Protein AF-A0A7C3PR87-F1 (afdb_monomer_lite)

Secondary structure (DSSP, 8-state):
-HHHHHHHHHHHHHHHHHHHHIIIIIHHHHHHHHHHHHHHS---HHHHHHHHHHHHHHHHHHHHHHHHHHHHHHHHHHHHHHH--HHHHHHHHHHHHHHHHHHHHHSTT--

Sequence (111 aa):
MKALSVTGLVLGTLLLLLSLYLQFSVVPSVEYMEAMYIEGGDMGAMGGDLWMAAHEGMMNMAYTCLIGGGLALILSIIPFIKTKNKLALAGVLFSLVALVIGLMHGTHMFS

Foldseek 3Di:
DVVLLVVLLVLLVVLLVLLCCLVPPLVVVLVVLVCCVVVVVPCPPVSVVVSVVSLVVSLVSLQCLQVSLVVSLVSLVVCCVVPVDVSSVNSNVSSVSSNVSSCCRNDPPPD

pLDDT: mean 88.87, std 11.61, range [50.78, 98.0]

Structure (mmCIF, N/CA/C/O backbone):
data_AF-A0A7C3PR87-F1
#
_entry.id   AF-A0A7C3PR87-F1
#
loop_
_atom_site.group_PDB
_atom_site.id
_atom_site.type_symbol
_atom_site.label_atom_id
_atom_site.label_alt_id
_atom_site.label_comp_id
_atom_site.label_asym_id
_atom_site.label_entity_id
_atom_site.label_seq_id
_atom_site.pdbx_PDB_ins_code
_atom_site.Cartn_x
_atom_site.Cartn_y
_atom_site.Cartn_z
_atom_site.occupancy
_atom_site.B_iso_or_equiv
_atom_site.auth_seq_id
_atom_site.auth_comp_id
_atom_site.auth_asym_id
_atom_site.auth_atom_id
_atom_site.pdbx_PDB_model_num
ATOM 1 N N . MET A 1 1 ? -18.315 1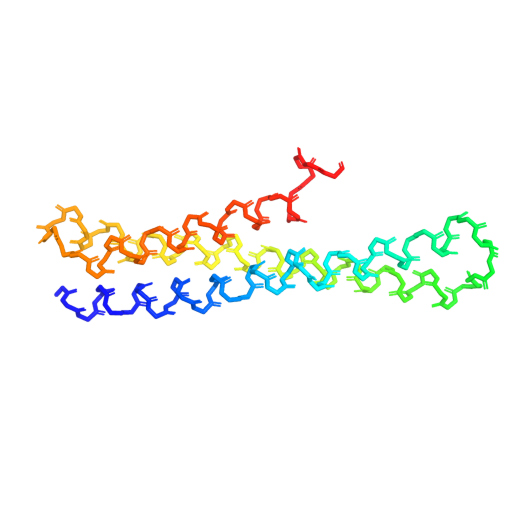.049 16.548 1.00 69.94 1 MET A N 1
ATOM 2 C CA . MET A 1 1 ? -16.897 0.624 16.407 1.00 69.94 1 MET A CA 1
ATOM 3 C C . MET A 1 1 ? -16.713 -0.559 15.459 1.00 69.94 1 MET A C 1
ATOM 5 O O . MET A 1 1 ? -15.734 -0.557 14.732 1.00 69.94 1 MET A O 1
ATOM 9 N N . LYS A 1 2 ? -17.635 -1.539 15.420 1.00 83.00 2 LYS A N 1
ATOM 10 C CA . LYS A 1 2 ? -17.539 -2.693 14.504 1.00 83.00 2 LYS A CA 1
ATOM 11 C C . LYS A 1 2 ? -17.366 -2.294 13.032 1.00 83.00 2 LYS A C 1
ATOM 13 O O . LYS A 1 2 ? -16.471 -2.822 12.392 1.00 83.00 2 LYS A O 1
ATOM 18 N N . ALA A 1 3 ? -18.147 -1.324 12.544 1.00 89.56 3 ALA A N 1
ATOM 19 C CA . ALA A 1 3 ? -18.018 -0.812 11.177 1.00 89.56 3 ALA A CA 1
ATOM 20 C C . ALA A 1 3 ? -16.588 -0.333 10.874 1.00 89.56 3 ALA A C 1
ATOM 22 O O . ALA A 1 3 ? -15.989 -0.793 9.918 1.00 89.56 3 ALA A O 1
ATOM 23 N N . LEU A 1 4 ? -15.996 0.478 11.761 1.00 88.31 4 LEU A N 1
ATOM 24 C CA . LEU A 1 4 ? -14.630 0.984 11.605 1.00 88.31 4 LEU A CA 1
ATOM 25 C C . LEU A 1 4 ? -13.580 -0.142 11.584 1.00 88.31 4 LEU A C 1
ATOM 27 O O . LEU A 1 4 ? -12.670 -0.113 10.764 1.00 88.31 4 LEU A O 1
ATOM 31 N N . SER A 1 5 ? -13.732 -1.166 12.438 1.00 89.19 5 SER A N 1
ATOM 32 C CA . SER A 1 5 ? -12.859 -2.351 12.415 1.00 89.19 5 SER A CA 1
ATOM 33 C C . SER A 1 5 ? -12.968 -3.138 11.109 1.00 89.19 5 SER A C 1
ATOM 35 O O . SER A 1 5 ? -11.958 -3.623 10.614 1.00 89.19 5 SER A O 1
ATOM 37 N N . VAL A 1 6 ? -14.179 -3.280 10.565 1.00 93.44 6 VAL A N 1
ATOM 38 C CA . VAL A 1 6 ? -14.413 -3.992 9.301 1.00 93.44 6 VAL A CA 1
ATOM 39 C C . VAL A 1 6 ? -13.850 -3.191 8.132 1.00 93.44 6 VAL A C 1
ATOM 41 O O . VAL A 1 6 ? -13.126 -3.751 7.320 1.00 93.44 6 VAL A O 1
ATOM 44 N N . THR A 1 7 ? -14.104 -1.883 8.073 1.00 93.12 7 THR A N 1
ATOM 45 C CA . THR A 1 7 ? -13.556 -1.011 7.025 1.00 93.12 7 THR A CA 1
ATOM 46 C C . THR A 1 7 ? -12.029 -1.001 7.050 1.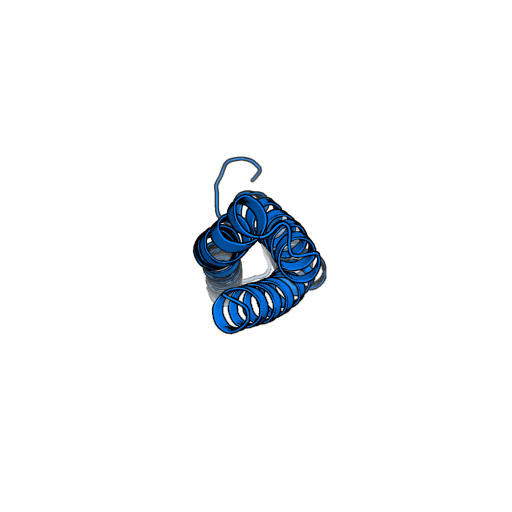00 93.12 7 THR A C 1
ATOM 48 O O . THR A 1 7 ? -11.411 -1.164 6.003 1.00 93.12 7 THR A O 1
ATOM 51 N N . GLY A 1 8 ? -11.417 -0.881 8.234 1.00 92.06 8 GLY A N 1
ATOM 52 C CA . GLY A 1 8 ? -9.962 -0.947 8.388 1.00 92.06 8 GLY A CA 1
ATOM 53 C C . GLY A 1 8 ? -9.379 -2.289 7.940 1.00 92.06 8 GLY A C 1
ATOM 54 O O . GLY A 1 8 ? -8.385 -2.315 7.221 1.00 92.06 8 GLY A O 1
ATOM 55 N N . LEU A 1 9 ? -10.038 -3.403 8.278 1.00 94.50 9 LEU A N 1
ATOM 56 C CA . LEU A 1 9 ? -9.629 -4.735 7.831 1.00 94.50 9 LEU A CA 1
ATOM 57 C C . LEU A 1 9 ? -9.738 -4.899 6.309 1.00 94.50 9 LEU A C 1
ATOM 59 O O . LEU A 1 9 ? -8.809 -5.411 5.689 1.00 94.50 9 LEU A O 1
ATOM 63 N N . VAL A 1 10 ? -10.851 -4.475 5.705 1.00 96.88 10 VAL A N 1
ATOM 64 C CA . VAL A 1 10 ? -11.070 -4.582 4.253 1.00 96.88 10 VAL A CA 1
ATOM 65 C C . VAL A 1 10 ? -10.037 -3.749 3.499 1.00 96.88 10 VAL A C 1
ATOM 67 O O . VAL A 1 10 ? -9.380 -4.272 2.603 1.00 96.88 10 VAL A O 1
ATOM 70 N N . LEU A 1 11 ? -9.832 -2.490 3.899 1.00 96.38 11 LEU A N 1
ATOM 71 C CA . LEU A 1 11 ? -8.816 -1.630 3.289 1.00 96.38 11 LEU A CA 1
ATOM 72 C C . LEU A 1 11 ? -7.410 -2.199 3.477 1.00 96.38 11 LEU A C 1
ATOM 74 O O . LEU A 1 11 ? -6.674 -2.316 2.502 1.00 96.38 11 LEU A O 1
ATOM 78 N N . GLY A 1 12 ? -7.059 -2.618 4.696 1.00 96.19 12 GLY A N 1
ATOM 79 C CA . GLY A 1 12 ? -5.764 -3.234 4.979 1.00 96.19 12 GLY A CA 1
ATOM 80 C C . GLY A 1 12 ? -5.520 -4.489 4.139 1.00 96.19 12 GLY A C 1
ATOM 81 O O . GLY A 1 12 ? -4.419 -4.679 3.639 1.00 96.19 12 GLY A O 1
ATOM 82 N N . THR A 1 13 ? -6.549 -5.311 3.915 1.00 97.81 13 THR A N 1
ATOM 83 C CA . THR A 1 13 ? -6.450 -6.510 3.064 1.00 97.81 13 THR A CA 1
ATOM 84 C C . THR A 1 13 ? -6.218 -6.145 1.599 1.00 97.81 13 THR A C 1
ATOM 86 O O . THR A 1 13 ? -5.337 -6.716 0.965 1.00 97.81 13 THR A O 1
ATOM 89 N N . LEU A 1 14 ? -6.966 -5.180 1.055 1.00 97.75 14 LEU A N 1
ATOM 90 C CA . LEU A 1 14 ? -6.780 -4.728 -0.329 1.00 97.75 14 LEU A CA 1
ATOM 91 C C . LEU A 1 14 ? -5.381 -4.146 -0.550 1.00 97.75 14 LEU A C 1
ATOM 93 O O . LEU A 1 14 ? -4.734 -4.453 -1.547 1.00 97.75 14 LEU A O 1
ATOM 97 N N . LEU A 1 15 ? -4.900 -3.348 0.400 1.00 97.81 15 LEU A N 1
ATOM 98 C CA . LEU A 1 15 ? -3.576 -2.735 0.338 1.00 97.81 15 LEU A CA 1
ATOM 99 C C . LEU A 1 15 ? -2.454 -3.749 0.520 1.00 97.81 15 LEU A C 1
ATOM 101 O O . LEU A 1 15 ? -1.427 -3.615 -0.132 1.00 97.81 15 LEU A O 1
ATOM 105 N N . LEU A 1 16 ? -2.657 -4.776 1.347 1.00 97.81 16 LEU A N 1
ATOM 106 C CA . LEU A 1 16 ? -1.738 -5.905 1.436 1.00 97.81 16 L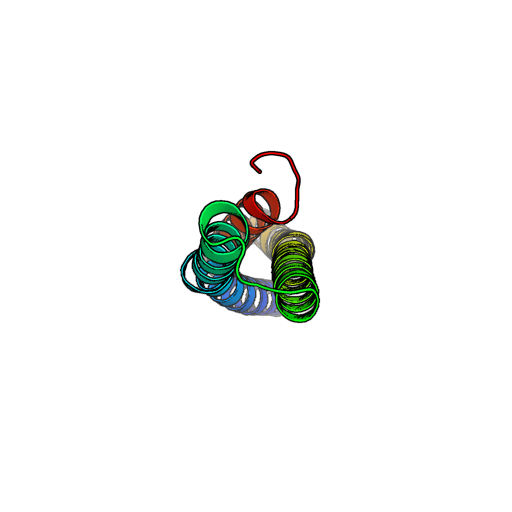EU A CA 1
ATOM 107 C C . LEU A 1 16 ? -1.641 -6.637 0.094 1.00 97.81 16 LEU A C 1
ATOM 109 O O . LEU A 1 16 ? -0.548 -6.935 -0.364 1.00 97.81 16 LEU A O 1
ATOM 113 N N . LEU A 1 17 ? -2.768 -6.927 -0.559 1.00 98.00 17 LEU A N 1
ATOM 114 C CA . LEU A 1 17 ? -2.741 -7.587 -1.868 1.00 98.00 17 LEU A CA 1
ATOM 115 C C . LEU A 1 17 ? -2.040 -6.719 -2.919 1.00 98.00 17 LEU A C 1
ATOM 117 O O . LEU A 1 17 ? -1.220 -7.228 -3.682 1.00 98.00 17 LEU A O 1
ATOM 121 N N . LEU A 1 18 ? -2.313 -5.412 -2.920 1.00 97.25 18 LEU A N 1
ATOM 122 C CA . LEU A 1 18 ? -1.650 -4.460 -3.808 1.00 97.25 18 LEU A CA 1
ATOM 123 C C . LEU A 1 18 ? -0.141 -4.375 -3.536 1.00 97.25 18 LEU A C 1
ATOM 125 O O . LEU A 1 18 ? 0.645 -4.360 -4.479 1.00 97.25 18 LEU A O 1
ATOM 129 N N . SER A 1 19 ? 0.277 -4.364 -2.270 1.00 96.88 19 SER A N 1
ATOM 130 C CA . SER A 1 19 ? 1.693 -4.289 -1.907 1.00 96.88 19 SER A CA 1
ATOM 131 C C . SER A 1 19 ? 2.440 -5.587 -2.211 1.00 96.88 19 SER A C 1
ATOM 133 O O . SER A 1 19 ? 3.584 -5.547 -2.656 1.00 96.88 19 SER A O 1
ATOM 135 N N . LEU A 1 20 ? 1.801 -6.747 -2.055 1.00 97.38 20 LEU A N 1
ATOM 136 C CA . LEU A 1 20 ? 2.376 -8.021 -2.492 1.00 97.38 20 LEU A CA 1
ATOM 137 C C . LEU A 1 20 ? 2.527 -8.057 -4.019 1.00 97.38 20 LEU A C 1
ATOM 139 O O . LEU A 1 20 ? 3.565 -8.486 -4.516 1.00 97.38 20 LEU A O 1
ATOM 143 N N . TYR A 1 21 ? 1.540 -7.555 -4.766 1.00 97.75 21 TYR A N 1
ATOM 144 C CA . TYR A 1 21 ? 1.644 -7.424 -6.221 1.00 97.75 21 TYR A CA 1
ATOM 145 C C . TYR A 1 21 ? 2.770 -6.464 -6.641 1.00 97.75 21 TYR A C 1
ATOM 147 O O . TYR A 1 21 ? 3.540 -6.773 -7.552 1.00 97.75 21 TYR A O 1
ATOM 155 N N . LEU A 1 22 ? 2.929 -5.339 -5.934 1.00 96.00 22 LEU A N 1
ATOM 156 C CA . LEU A 1 22 ? 4.062 -4.429 -6.115 1.00 96.00 22 LEU A CA 1
ATOM 157 C C . LEU A 1 22 ? 5.395 -5.167 -5.942 1.00 96.00 22 LEU A C 1
ATOM 159 O O . LEU A 1 22 ? 6.210 -5.171 -6.859 1.00 96.00 22 LEU A O 1
ATOM 163 N N . GLN A 1 23 ? 5.581 -5.825 -4.796 1.00 96.12 23 GLN A N 1
ATOM 164 C CA . GLN A 1 23 ? 6.839 -6.462 -4.408 1.00 96.12 23 GLN A CA 1
ATOM 165 C C . GLN A 1 23 ? 7.227 -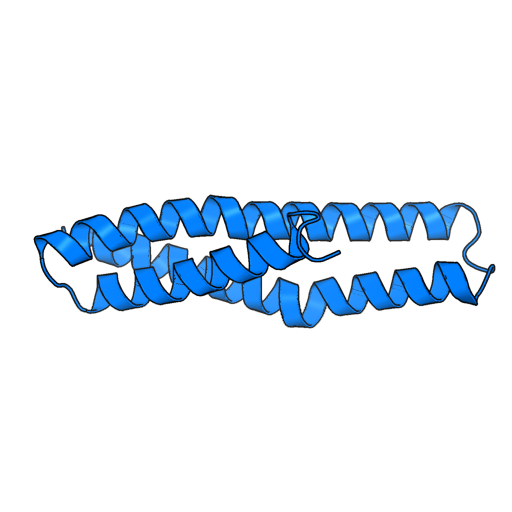7.640 -5.309 1.00 96.12 23 GLN A C 1
ATOM 167 O O . GLN A 1 23 ? 8.409 -7.837 -5.577 1.00 96.12 23 GLN A O 1
ATOM 172 N N . PHE A 1 24 ? 6.258 -8.457 -5.724 1.00 96.50 24 PHE A N 1
ATOM 173 C CA . PHE A 1 24 ? 6.536 -9.730 -6.397 1.00 96.50 24 PHE A CA 1
ATOM 174 C C . PHE A 1 24 ? 6.310 -9.712 -7.905 1.00 96.50 24 PHE A C 1
ATOM 176 O O . PHE A 1 24 ? 6.693 -10.666 -8.578 1.00 96.50 24 PHE A O 1
ATOM 183 N N . SER A 1 25 ? 5.670 -8.680 -8.453 1.00 96.25 25 SER A N 1
ATOM 184 C CA . SER A 1 25 ? 5.386 -8.612 -9.889 1.00 96.25 25 SER A CA 1
ATOM 185 C C . SER A 1 25 ? 5.896 -7.323 -10.509 1.00 96.25 25 SER A C 1
ATOM 187 O O . SER A 1 25 ? 6.678 -7.381 -11.453 1.00 96.25 25 SER A O 1
ATOM 189 N N . VAL A 1 26 ? 5.504 -6.168 -9.970 1.00 95.12 26 VAL A N 1
ATOM 190 C CA . VAL A 1 26 ? 5.834 -4.888 -10.611 1.00 95.12 26 VAL A CA 1
ATOM 191 C C . VAL A 1 26 ? 7.307 -4.530 -10.440 1.00 95.12 26 VAL A C 1
ATOM 193 O O . VAL A 1 26 ? 7.966 -4.275 -11.442 1.00 95.12 26 VAL A O 1
ATOM 196 N N . VAL A 1 27 ? 7.847 -4.586 -9.221 1.00 94.38 27 VAL A N 1
ATOM 197 C CA . VAL A 1 27 ? 9.258 -4.244 -8.963 1.00 94.38 27 VAL A CA 1
ATOM 198 C C . VAL A 1 27 ? 10.217 -5.108 -9.798 1.00 94.38 27 VAL A C 1
ATOM 200 O O . VAL A 1 27 ? 10.969 -4.529 -10.581 1.00 94.38 27 VAL A O 1
ATOM 203 N N . PRO A 1 28 ? 10.131 -6.458 -9.788 1.00 94.56 28 PRO A N 1
ATOM 204 C CA . PRO A 1 28 ? 11.011 -7.283 -10.621 1.00 94.56 28 PRO A CA 1
ATOM 205 C C . PRO A 1 28 ? 10.877 -7.001 -12.124 1.00 94.56 28 PRO A C 1
ATOM 207 O O . PRO A 1 28 ? 11.850 -7.106 -12.866 1.00 94.56 28 PRO A O 1
ATOM 210 N N . SER A 1 29 ? 9.674 -6.647 -12.598 1.00 91.56 29 SER A N 1
ATOM 211 C CA . SER A 1 29 ? 9.468 -6.321 -14.014 1.00 91.56 29 SER A CA 1
ATOM 212 C C . SER A 1 29 ? 10.139 -5.008 -14.422 1.00 91.56 29 SER A C 1
ATOM 214 O O . SER A 1 29 ? 10.699 -4.930 -15.514 1.00 91.56 29 SER A O 1
ATOM 216 N N . VAL A 1 30 ? 10.136 -4.003 -13.541 1.00 91.69 30 VAL A N 1
ATOM 217 C CA . VAL A 1 30 ? 10.807 -2.718 -13.781 1.00 91.69 30 VAL A CA 1
ATOM 218 C C . VAL A 1 30 ? 12.323 -2.884 -13.717 1.00 91.69 30 VAL A C 1
ATOM 220 O O . VAL A 1 30 ? 13.008 -2.398 -14.612 1.00 91.69 30 VAL A O 1
ATOM 223 N N . GLU A 1 31 ? 12.838 -3.634 -12.739 1.00 90.38 31 GLU A N 1
ATOM 224 C CA . GLU A 1 31 ? 14.270 -3.963 -12.634 1.00 90.38 31 GLU A CA 1
ATOM 225 C C . GLU A 1 31 ? 14.773 -4.722 -13.875 1.00 90.38 31 GLU A C 1
ATOM 227 O O . GLU A 1 31 ? 15.858 -4.454 -14.388 1.00 90.38 31 GLU A O 1
ATOM 232 N N . TYR A 1 32 ? 13.965 -5.636 -14.421 1.00 89.12 32 TYR A N 1
ATOM 233 C CA . TYR A 1 32 ? 14.296 -6.330 -15.666 1.00 89.12 32 TYR A CA 1
ATOM 234 C C . TYR A 1 32 ? 14.373 -5.380 -16.871 1.00 89.12 32 TYR A C 1
ATOM 236 O O . TYR A 1 32 ? 15.295 -5.482 -17.682 1.00 89.12 32 TYR A O 1
ATOM 244 N N . MET A 1 33 ? 13.433 -4.436 -16.987 1.00 87.44 33 MET A N 1
ATOM 245 C CA . MET A 1 33 ? 13.469 -3.414 -18.039 1.00 87.44 33 MET A CA 1
ATOM 246 C C . MET A 1 33 ? 14.676 -2.482 -17.887 1.00 87.44 33 MET A C 1
ATOM 248 O O . MET A 1 33 ? 15.282 -2.103 -18.889 1.00 87.44 33 MET A O 1
ATOM 252 N N . GLU A 1 34 ? 15.044 -2.144 -16.651 1.00 86.19 34 GLU A N 1
ATOM 253 C CA . GLU A 1 34 ? 16.235 -1.352 -16.345 1.00 86.19 34 GLU A CA 1
ATOM 254 C C . GLU A 1 34 ? 17.513 -2.074 -16.780 1.00 86.19 34 GLU A C 1
ATOM 256 O O . GLU A 1 34 ? 18.339 -1.496 -17.485 1.00 86.19 34 GLU A O 1
ATOM 261 N N . ALA A 1 35 ? 17.645 -3.360 -16.446 1.00 85.44 35 ALA A N 1
ATOM 262 C CA . ALA A 1 35 ? 18.790 -4.169 -16.855 1.00 85.44 35 ALA A CA 1
ATOM 263 C C . ALA A 1 35 ? 18.917 -4.247 -18.387 1.00 85.44 35 ALA A C 1
ATOM 265 O O . ALA A 1 35 ? 20.006 -4.070 -18.929 1.00 85.44 35 ALA A O 1
ATOM 266 N N . MET A 1 36 ? 17.801 -4.422 -19.106 1.00 82.12 36 MET A N 1
ATOM 267 C CA . MET A 1 36 ? 17.790 -4.396 -20.575 1.00 82.12 36 MET A CA 1
ATOM 268 C C . MET A 1 36 ? 18.229 -3.050 -21.156 1.00 82.12 36 MET A C 1
ATOM 270 O O . MET A 1 36 ? 18.908 -3.015 -22.184 1.00 82.12 36 MET A O 1
ATOM 274 N N . TYR A 1 37 ? 17.838 -1.949 -20.516 1.00 76.62 37 TYR A N 1
ATOM 275 C CA . TYR A 1 37 ? 18.223 -0.605 -20.929 1.00 76.62 37 TYR A CA 1
ATOM 276 C C . TYR A 1 37 ? 19.721 -0.345 -20.697 1.00 76.62 37 TYR A C 1
ATOM 278 O O . TYR A 1 37 ? 20.407 0.123 -21.608 1.00 76.62 37 TYR A O 1
ATOM 286 N N . ILE A 1 38 ? 20.240 -0.690 -19.514 1.00 75.44 38 ILE A N 1
ATOM 287 C CA . ILE A 1 38 ? 21.628 -0.417 -19.107 1.00 75.44 38 ILE A CA 1
ATOM 288 C C . ILE A 1 38 ? 22.628 -1.355 -19.799 1.00 75.44 38 ILE A C 1
ATOM 290 O O . ILE A 1 38 ? 23.659 -0.891 -20.284 1.00 75.44 38 ILE A O 1
ATOM 294 N N . GLU A 1 39 ? 22.352 -2.661 -19.851 1.00 68.62 39 GLU A N 1
ATOM 295 C CA . GLU A 1 39 ? 23.297 -3.653 -20.388 1.00 68.62 39 GLU A CA 1
ATOM 296 C C . GLU A 1 39 ? 23.181 -3.829 -21.906 1.00 68.62 39 GLU A C 1
ATOM 298 O O . GLU A 1 39 ? 24.164 -4.163 -22.568 1.00 68.62 39 GLU A O 1
ATOM 303 N N . GLY A 1 40 ? 21.991 -3.610 -22.472 1.00 61.66 40 GLY A N 1
ATOM 304 C CA . GLY A 1 40 ? 21.724 -3.882 -23.882 1.00 61.66 40 GLY A CA 1
ATOM 305 C C . GLY A 1 40 ? 22.121 -2.755 -24.831 1.00 61.66 40 GLY A C 1
ATOM 306 O O . GLY A 1 40 ? 22.423 -3.030 -25.987 1.00 61.66 40 GLY A O 1
ATOM 307 N N . GLY A 1 41 ? 22.078 -1.488 -24.397 1.00 57.78 41 GLY A N 1
ATOM 308 C CA . GLY A 1 41 ? 22.259 -0.321 -25.280 1.00 57.78 41 GLY A CA 1
ATOM 309 C C . GLY A 1 41 ? 21.262 -0.229 -26.456 1.00 57.78 41 GLY A C 1
ATOM 310 O O . GLY A 1 41 ? 21.381 0.670 -27.284 1.00 57.78 41 GLY A O 1
ATOM 311 N N . ASP A 1 42 ? 20.295 -1.151 -26.533 1.00 53.19 42 ASP A N 1
ATOM 312 C CA . ASP A 1 42 ? 19.483 -1.459 -27.724 1.00 53.19 42 ASP A CA 1
ATOM 313 C C . ASP A 1 42 ? 18.008 -1.046 -27.566 1.00 53.19 42 ASP A C 1
ATOM 315 O O . ASP A 1 42 ? 17.192 -1.100 -28.485 1.00 53.19 42 ASP A O 1
ATOM 319 N N . MET A 1 43 ? 17.651 -0.550 -26.384 1.00 55.56 43 MET A N 1
ATOM 320 C CA . MET A 1 43 ? 16.421 0.197 -26.177 1.00 55.56 43 MET A CA 1
ATOM 321 C C . MET A 1 43 ? 16.667 1.608 -26.727 1.00 55.56 43 MET A C 1
ATOM 323 O O . MET A 1 43 ? 17.089 2.496 -25.991 1.00 55.56 43 MET A O 1
ATOM 327 N N . GLY A 1 44 ? 16.453 1.827 -28.031 1.00 62.84 44 GLY A N 1
ATOM 328 C CA . GLY A 1 44 ? 16.443 3.179 -28.620 1.00 62.84 44 GLY A CA 1
ATOM 329 C C . GLY A 1 44 ? 15.501 4.135 -27.859 1.00 62.84 44 GLY A C 1
ATOM 330 O O . GLY A 1 44 ? 14.839 3.720 -26.918 1.00 62.84 44 GLY A O 1
ATOM 331 N N . ALA A 1 45 ? 15.370 5.407 -28.261 1.00 64.12 45 ALA A N 1
ATOM 332 C CA . ALA A 1 45 ? 14.610 6.429 -27.502 1.00 64.12 45 ALA A CA 1
ATOM 333 C C . ALA A 1 45 ? 13.244 5.957 -26.932 1.00 64.12 45 ALA A C 1
ATOM 335 O O . ALA A 1 45 ? 12.906 6.261 -25.794 1.00 64.12 45 ALA A O 1
ATOM 336 N N . MET A 1 46 ? 12.517 5.118 -27.679 1.00 67.94 46 MET A N 1
ATOM 337 C CA . MET A 1 46 ? 11.244 4.515 -27.265 1.00 67.94 46 MET A CA 1
ATOM 338 C C . MET A 1 46 ? 11.342 3.560 -26.056 1.00 67.94 46 MET A C 1
ATOM 340 O O . MET A 1 46 ? 10.401 3.461 -25.275 1.00 67.94 46 MET A O 1
ATOM 344 N N . GLY A 1 47 ? 12.451 2.841 -25.890 1.00 78.12 47 GLY A N 1
ATOM 345 C CA . GLY A 1 47 ? 12.667 1.928 -24.768 1.00 78.12 47 GLY A CA 1
ATOM 346 C C . GLY A 1 47 ? 13.013 2.645 -23.459 1.00 78.12 47 GLY A C 1
ATOM 347 O O . GLY A 1 47 ? 12.558 2.220 -22.398 1.00 78.12 47 GLY A O 1
ATOM 348 N N . GLY A 1 48 ? 13.721 3.778 -23.539 1.00 80.50 48 GLY A N 1
ATOM 349 C CA . GLY A 1 48 ? 13.937 4.667 -22.392 1.00 80.50 48 GLY A CA 1
ATOM 350 C C . GLY A 1 48 ? 12.627 5.270 -21.873 1.00 80.50 48 GLY A C 1
ATOM 351 O O . GLY A 1 48 ? 12.357 5.210 -20.674 1.00 80.50 48 GLY A O 1
ATOM 352 N N . ASP A 1 49 ? 11.770 5.753 -22.780 1.00 85.69 49 ASP A N 1
ATOM 353 C CA . ASP A 1 49 ? 10.446 6.288 -22.430 1.00 85.69 49 ASP A CA 1
ATOM 354 C C . ASP A 1 49 ? 9.545 5.220 -21.780 1.00 85.69 49 ASP A C 1
ATOM 356 O O . ASP A 1 49 ? 8.842 5.495 -20.805 1.00 85.69 49 ASP A O 1
ATOM 360 N N . LEU A 1 50 ? 9.582 3.981 -22.287 1.00 87.00 50 LEU A N 1
ATOM 361 C CA . LEU A 1 50 ? 8.828 2.856 -21.724 1.00 87.00 50 LEU A CA 1
ATOM 362 C C . LEU A 1 50 ? 9.312 2.470 -20.322 1.00 87.00 50 LEU A C 1
ATOM 364 O O . LEU A 1 50 ? 8.483 2.226 -19.444 1.00 87.00 50 LEU A O 1
ATOM 368 N N . TRP A 1 51 ? 10.629 2.421 -20.101 1.00 88.06 51 TRP A N 1
ATOM 369 C CA . TRP A 1 51 ? 11.188 2.169 -18.772 1.00 88.06 51 TRP A CA 1
ATOM 370 C C . TRP A 1 51 ? 10.806 3.280 -17.793 1.00 88.06 51 TRP A C 1
ATOM 372 O O . TRP A 1 51 ? 10.307 2.976 -16.711 1.00 88.06 51 TRP A O 1
ATOM 382 N N . MET A 1 52 ? 10.949 4.550 -18.185 1.00 89.12 52 MET A N 1
ATOM 383 C CA . MET A 1 52 ? 10.547 5.681 -17.344 1.00 89.12 52 MET A CA 1
ATOM 384 C C . MET A 1 52 ? 9.069 5.601 -16.957 1.00 89.12 52 MET A C 1
ATOM 386 O O . MET A 1 52 ? 8.736 5.726 -15.781 1.00 89.12 52 MET A O 1
ATOM 390 N N . ALA A 1 53 ? 8.182 5.333 -17.920 1.00 91.50 53 ALA A N 1
ATOM 391 C CA . ALA A 1 53 ? 6.754 5.193 -17.649 1.00 91.50 53 ALA A CA 1
ATOM 392 C C . ALA A 1 53 ? 6.455 4.024 -16.691 1.00 91.50 53 ALA A C 1
ATOM 394 O O . ALA A 1 53 ? 5.617 4.149 -15.794 1.00 91.50 53 ALA A O 1
ATOM 395 N N . ALA A 1 54 ? 7.148 2.892 -16.849 1.00 91.81 54 ALA A N 1
ATOM 396 C CA . ALA A 1 54 ? 7.013 1.747 -15.953 1.00 91.81 54 ALA A CA 1
ATOM 397 C C . ALA A 1 54 ? 7.528 2.065 -14.537 1.00 91.81 54 ALA A C 1
ATOM 399 O O . ALA A 1 54 ? 6.866 1.732 -13.550 1.00 91.81 54 ALA A O 1
ATOM 400 N N . HIS A 1 55 ? 8.660 2.763 -14.435 1.00 91.88 55 HIS A N 1
ATOM 401 C CA . HIS A 1 55 ? 9.260 3.193 -13.175 1.00 91.88 55 HIS A CA 1
ATOM 402 C C . HIS A 1 55 ? 8.364 4.192 -12.426 1.00 91.88 55 HIS A C 1
ATOM 404 O O . HIS A 1 55 ? 8.072 4.003 -11.244 1.00 91.88 55 HIS A O 1
ATOM 410 N N . GLU A 1 56 ? 7.828 5.205 -13.111 1.00 92.69 56 GLU A N 1
ATOM 411 C CA . GLU A 1 56 ? 6.847 6.132 -12.532 1.00 92.69 56 GLU A CA 1
ATOM 412 C C . GLU A 1 56 ? 5.575 5.404 -12.072 1.00 92.69 56 GLU A C 1
ATOM 414 O O . GLU A 1 56 ? 5.052 5.670 -10.986 1.00 92.69 56 GLU A O 1
ATOM 419 N N . GLY A 1 57 ? 5.083 4.447 -12.867 1.00 93.56 57 GLY A N 1
ATOM 420 C CA . GLY A 1 57 ? 3.940 3.608 -12.508 1.00 93.56 57 GLY A CA 1
ATOM 421 C C . GLY A 1 57 ? 4.179 2.801 -11.228 1.00 93.56 57 GLY A C 1
ATOM 422 O O . GLY A 1 57 ? 3.318 2.770 -10.342 1.00 93.56 57 GLY A O 1
ATOM 423 N N . MET A 1 58 ? 5.365 2.205 -11.096 1.00 95.06 58 MET A N 1
ATOM 424 C CA . MET A 1 58 ? 5.794 1.505 -9.885 1.00 95.06 58 MET A CA 1
ATOM 425 C C . MET A 1 58 ? 5.813 2.442 -8.673 1.00 95.06 58 MET A C 1
ATOM 427 O O . MET A 1 58 ? 5.207 2.110 -7.649 1.00 95.06 58 MET A O 1
ATOM 431 N N . MET A 1 59 ? 6.429 3.624 -8.788 1.00 94.25 59 MET A N 1
ATOM 432 C CA . MET A 1 59 ? 6.472 4.599 -7.690 1.00 94.25 59 MET A CA 1
ATOM 433 C C . MET A 1 59 ? 5.071 5.054 -7.269 1.00 94.25 59 MET A C 1
ATOM 435 O O . MET A 1 59 ? 4.755 5.081 -6.080 1.00 94.25 59 MET A O 1
ATOM 439 N N . ASN A 1 60 ? 4.187 5.345 -8.225 1.00 95.00 60 ASN A N 1
ATOM 440 C CA . ASN A 1 60 ? 2.803 5.734 -7.941 1.00 95.00 60 ASN A CA 1
ATOM 441 C C . ASN A 1 60 ? 2.037 4.641 -7.181 1.00 95.00 60 ASN A C 1
ATOM 443 O O . ASN A 1 60 ? 1.272 4.925 -6.248 1.00 95.00 60 ASN A O 1
ATOM 447 N N . MET A 1 61 ? 2.261 3.375 -7.535 1.00 95.31 61 MET A N 1
ATOM 448 C CA . MET A 1 61 ? 1.656 2.252 -6.823 1.00 95.31 61 MET A CA 1
ATOM 449 C C . MET A 1 61 ? 2.245 2.092 -5.413 1.00 95.31 61 MET A C 1
ATOM 451 O O . MET A 1 61 ? 1.504 1.817 -4.465 1.00 95.31 61 MET A O 1
ATOM 455 N N . ALA A 1 62 ? 3.542 2.349 -5.241 1.00 95.62 62 ALA A N 1
ATOM 456 C CA . ALA A 1 62 ? 4.189 2.378 -3.934 1.00 95.62 62 ALA A CA 1
ATOM 457 C C . ALA A 1 62 ? 3.648 3.508 -3.040 1.00 95.62 62 ALA A C 1
ATOM 459 O O . ALA A 1 62 ? 3.300 3.255 -1.884 1.00 95.62 62 ALA A O 1
ATOM 460 N N . TYR A 1 63 ? 3.449 4.717 -3.579 1.00 95.31 63 TYR A N 1
ATOM 461 C CA . TYR A 1 63 ? 2.788 5.819 -2.867 1.00 95.31 63 TYR A CA 1
ATOM 462 C C . TYR A 1 63 ? 1.357 5.479 -2.467 1.00 95.31 63 TYR A C 1
ATOM 464 O O . TYR A 1 63 ? 0.930 5.798 -1.356 1.00 95.31 63 TYR A O 1
ATOM 472 N N . THR A 1 64 ? 0.626 4.781 -3.335 1.00 95.88 64 THR A N 1
ATOM 473 C CA . THR A 1 64 ? -0.723 4.298 -3.019 1.00 95.88 64 THR A CA 1
ATOM 474 C C . THR A 1 64 ? -0.696 3.322 -1.842 1.00 95.88 64 THR A C 1
ATOM 476 O O . THR A 1 64 ? -1.502 3.452 -0.918 1.00 95.88 64 THR A O 1
ATOM 479 N N . CYS A 1 65 ? 0.262 2.391 -1.822 1.00 96.31 65 CYS A N 1
ATOM 480 C CA . CYS A 1 65 ? 0.457 1.466 -0.703 1.00 96.31 65 CYS A CA 1
ATOM 481 C C . CYS A 1 65 ? 0.852 2.195 0.588 1.00 96.31 65 CYS A C 1
ATOM 483 O O . CYS A 1 65 ? 0.346 1.860 1.657 1.00 96.31 65 CYS A O 1
ATOM 485 N N . LEU A 1 66 ? 1.702 3.219 0.495 1.00 95.38 66 LEU A N 1
ATOM 486 C CA . LEU A 1 66 ? 2.170 4.003 1.634 1.00 95.38 66 LEU A CA 1
ATOM 487 C C . LEU A 1 66 ? 1.043 4.846 2.245 1.00 95.38 66 LEU A C 1
ATOM 489 O O . LEU A 1 66 ? 0.729 4.710 3.427 1.00 95.38 66 LEU A O 1
ATOM 493 N N . ILE A 1 67 ? 0.395 5.695 1.448 1.00 95.75 67 ILE A N 1
ATOM 494 C CA . ILE A 1 67 ? -0.665 6.590 1.932 1.00 95.75 67 ILE A CA 1
ATOM 495 C C . ILE A 1 67 ? -1.894 5.770 2.329 1.00 95.75 67 ILE A C 1
ATOM 497 O O . ILE A 1 67 ? -2.448 5.955 3.415 1.00 95.75 67 ILE A O 1
ATOM 501 N N . GLY A 1 68 ? -2.294 4.822 1.479 1.00 95.69 68 GLY A N 1
ATOM 502 C CA . GLY A 1 68 ? -3.406 3.922 1.757 1.00 95.69 68 GLY A CA 1
ATOM 503 C C . GLY A 1 68 ? -3.152 3.083 3.005 1.00 95.69 68 GLY A C 1
ATOM 504 O O . GLY A 1 68 ? -4.018 3.014 3.879 1.00 95.69 68 GLY A O 1
ATOM 505 N N . GLY A 1 69 ? -1.959 2.493 3.130 1.00 95.94 69 GLY A N 1
ATOM 506 C CA . GLY A 1 69 ? -1.544 1.718 4.300 1.00 95.94 69 GLY A CA 1
ATOM 507 C C . GLY A 1 69 ? -1.565 2.558 5.573 1.00 95.94 69 GLY A C 1
ATOM 508 O O . GLY A 1 69 ? -2.088 2.116 6.592 1.00 95.94 69 GLY A O 1
ATOM 509 N N . GLY A 1 70 ? -1.105 3.809 5.505 1.00 95.94 70 GLY A N 1
ATOM 510 C CA . GLY A 1 70 ? -1.191 4.766 6.610 1.00 95.94 70 GLY A CA 1
ATOM 511 C C . GLY A 1 70 ? -2.629 5.032 7.054 1.00 95.94 70 GLY A C 1
ATOM 512 O O . GLY A 1 70 ? -2.947 4.943 8.242 1.00 95.94 70 GLY A O 1
ATOM 513 N N . LEU A 1 71 ? -3.531 5.292 6.106 1.00 96.00 71 LEU A N 1
ATOM 514 C CA . LEU A 1 71 ? -4.948 5.517 6.401 1.00 96.00 71 LEU A CA 1
ATOM 515 C C . LEU A 1 71 ? -5.621 4.263 6.978 1.00 96.00 71 LEU A C 1
ATOM 517 O O . LEU A 1 71 ? -6.322 4.347 7.990 1.00 96.00 71 LEU A O 1
ATOM 521 N N . ALA A 1 72 ? -5.380 3.091 6.388 1.00 96.12 72 ALA A N 1
ATOM 522 C CA . ALA A 1 72 ? -5.916 1.819 6.869 1.00 96.12 72 ALA A CA 1
ATOM 523 C C . ALA A 1 72 ? -5.390 1.462 8.271 1.00 96.12 72 ALA A C 1
ATOM 525 O O . ALA A 1 72 ? -6.152 0.964 9.113 1.00 96.12 72 ALA A O 1
ATOM 526 N N . LEU A 1 73 ? -4.130 1.803 8.565 1.00 96.62 73 LEU A N 1
ATOM 527 C CA . LEU A 1 73 ? -3.531 1.656 9.887 1.00 96.62 73 LEU A CA 1
ATOM 528 C C . LEU A 1 73 ? -4.253 2.531 10.914 1.00 96.62 73 LEU A C 1
ATOM 530 O O . LEU A 1 73 ? -4.648 2.024 11.962 1.00 96.62 73 LEU A O 1
ATOM 534 N N . ILE A 1 74 ? -4.491 3.811 10.612 1.00 95.44 74 ILE A N 1
ATOM 535 C CA . ILE A 1 74 ? -5.211 4.734 11.508 1.00 95.44 74 ILE A CA 1
ATOM 536 C C . ILE A 1 74 ? -6.638 4.230 11.776 1.00 95.44 74 ILE A C 1
ATOM 538 O O . ILE A 1 74 ? -7.084 4.176 12.927 1.00 95.44 74 ILE A O 1
ATOM 542 N N . LEU A 1 75 ? -7.349 3.797 10.731 1.00 94.12 75 LEU A N 1
ATOM 543 C CA . LEU A 1 75 ? -8.709 3.265 10.857 1.00 94.12 75 LEU A CA 1
ATOM 544 C C . LEU A 1 75 ? -8.764 1.971 11.683 1.00 94.12 75 LEU A C 1
ATOM 546 O O . LEU A 1 75 ? -9.762 1.724 12.362 1.00 94.12 75 LEU A O 1
ATOM 550 N N . SER A 1 76 ? -7.696 1.172 11.671 1.00 94.56 76 SER A N 1
ATOM 551 C CA . SER A 1 76 ? -7.608 -0.097 12.403 1.00 94.56 76 SER A CA 1
ATOM 552 C C . SER A 1 76 ? -7.068 0.067 13.832 1.00 94.56 76 SER A C 1
ATOM 554 O O . SER A 1 76 ? -7.532 -0.610 14.754 1.00 94.56 76 SER A O 1
ATOM 556 N N . ILE A 1 77 ? -6.145 1.002 14.076 1.00 95.06 77 ILE A N 1
ATOM 557 C CA . ILE A 1 77 ? -5.495 1.169 15.385 1.00 95.06 77 ILE A CA 1
ATOM 558 C C . ILE A 1 77 ? -6.448 1.758 16.432 1.00 95.06 77 ILE A C 1
ATOM 560 O O . ILE A 1 77 ? -6.477 1.297 17.574 1.00 95.06 77 ILE A O 1
ATOM 564 N N . ILE A 1 78 ? -7.299 2.713 16.042 1.00 93.38 78 ILE A N 1
ATOM 565 C CA . ILE A 1 78 ? -8.283 3.347 16.933 1.00 93.38 78 ILE A CA 1
ATOM 566 C C . ILE A 1 78 ? -9.233 2.306 17.556 1.00 93.38 78 ILE A C 1
ATOM 568 O O . ILE A 1 78 ? -9.355 2.261 18.788 1.00 93.38 78 ILE A O 1
ATOM 572 N N . PRO A 1 79 ? -9.915 1.443 16.772 1.00 91.19 79 PRO A N 1
ATOM 573 C CA . PRO A 1 79 ? -10.772 0.420 17.345 1.00 91.19 79 PRO A CA 1
ATOM 574 C C . PRO A 1 79 ? -9.996 -0.668 18.083 1.00 91.19 79 PRO A C 1
ATOM 576 O O . PRO A 1 79 ? -10.509 -1.175 19.085 1.00 91.19 79 PRO A O 1
ATOM 579 N N . PHE A 1 80 ? -8.773 -1.001 17.663 1.00 93.75 80 PHE A N 1
ATOM 580 C CA . PHE A 1 80 ? -7.940 -1.953 18.394 1.00 93.75 80 PHE A CA 1
ATOM 581 C C . PHE A 1 80 ? -7.595 -1.446 19.802 1.00 93.75 80 PHE A C 1
ATOM 583 O O . PHE A 1 80 ? -7.805 -2.168 20.774 1.00 93.75 80 PHE A O 1
ATOM 590 N N . ILE A 1 81 ? -7.160 -0.191 19.948 1.00 93.94 81 ILE A N 1
ATOM 591 C CA . ILE A 1 81 ? -6.820 0.388 21.257 1.00 93.94 81 ILE A CA 1
ATOM 592 C C . ILE A 1 81 ? -8.051 0.438 22.168 1.00 93.94 81 ILE A C 1
ATOM 594 O O . ILE A 1 81 ? -7.977 -0.002 23.315 1.00 93.94 81 ILE A O 1
ATOM 598 N N . LYS A 1 82 ? -9.186 0.928 21.653 1.00 92.00 82 LYS A N 1
ATOM 599 C CA . LYS A 1 82 ? -10.394 1.168 22.460 1.00 92.00 82 LYS A CA 1
ATOM 600 C C . LYS A 1 82 ? -11.202 -0.087 22.785 1.00 92.00 82 LYS A C 1
ATOM 602 O O . LYS A 1 82 ? -11.812 -0.146 23.842 1.00 92.00 82 LYS A O 1
ATOM 607 N N . THR A 1 83 ? -11.273 -1.056 21.872 1.00 91.19 83 THR A N 1
ATOM 608 C CA . THR A 1 83 ? -12.167 -2.227 22.020 1.00 91.19 83 THR A CA 1
ATOM 609 C C . THR A 1 83 ? -11.440 -3.563 22.015 1.00 91.19 83 THR A C 1
ATOM 611 O O . THR A 1 83 ? -12.085 -4.591 22.194 1.00 91.19 83 THR A O 1
ATOM 614 N N . LYS A 1 84 ? -10.116 -3.571 21.793 1.00 88.94 84 LYS A N 1
ATOM 615 C CA . LYS A 1 84 ? -9.287 -4.787 21.703 1.00 88.94 84 LYS A CA 1
ATOM 616 C C . LYS A 1 84 ? -9.828 -5.809 20.692 1.00 88.94 84 LYS A C 1
ATOM 618 O O . LYS A 1 84 ? -9.628 -7.012 20.829 1.00 88.94 84 LYS A O 1
ATOM 623 N N . ASN A 1 85 ? -10.519 -5.326 19.656 1.00 90.25 85 ASN A N 1
ATOM 624 C CA . ASN A 1 85 ? -11.113 -6.171 18.629 1.00 90.25 85 ASN A CA 1
ATOM 625 C C . ASN A 1 85 ? -10.012 -6.854 17.801 1.00 90.25 85 ASN A C 1
ATOM 627 O O . ASN A 1 85 ? -9.211 -6.179 17.156 1.00 90.25 85 ASN A O 1
ATOM 631 N N . LYS A 1 86 ? -10.006 -8.191 17.772 1.00 91.81 86 LYS A N 1
ATOM 632 C CA . LYS A 1 86 ? -9.027 -8.995 17.021 1.00 91.81 86 LYS A CA 1
ATOM 633 C C . LYS A 1 86 ? -9.068 -8.733 15.509 1.00 91.81 86 LYS A C 1
ATOM 635 O O . LYS A 1 86 ? -8.030 -8.791 14.862 1.00 91.81 86 LYS A O 1
ATOM 640 N N . LEU A 1 87 ? -10.229 -8.372 14.954 1.00 90.88 87 LEU A N 1
ATOM 641 C CA . LEU A 1 87 ? -10.345 -7.987 13.539 1.00 90.88 87 LEU A CA 1
ATOM 642 C C . LEU A 1 87 ? -9.569 -6.701 13.237 1.00 90.88 87 LEU A C 1
ATOM 644 O O . LEU A 1 87 ? -8.927 -6.584 12.200 1.00 90.88 87 LEU A O 1
ATOM 648 N N . ALA A 1 88 ? -9.592 -5.752 14.174 1.00 91.00 88 ALA A N 1
ATOM 649 C CA . ALA A 1 88 ? -8.837 -4.515 14.049 1.00 91.00 88 ALA A CA 1
ATOM 650 C C . ALA A 1 88 ? -7.323 -4.763 14.163 1.00 91.00 88 ALA A C 1
ATOM 652 O O . ALA A 1 88 ? -6.551 -4.105 13.477 1.00 91.00 88 ALA A O 1
ATOM 653 N N . LEU A 1 89 ? -6.896 -5.752 14.962 1.00 94.56 89 LEU A N 1
ATOM 654 C CA . LEU A 1 89 ? -5.491 -6.172 15.014 1.00 94.56 89 LEU A CA 1
ATOM 655 C C . LEU A 1 89 ? -5.007 -6.723 13.665 1.00 94.56 89 LEU A C 1
ATOM 657 O O . LEU A 1 89 ? -3.933 -6.345 13.213 1.00 94.56 89 LEU A O 1
ATOM 661 N N . ALA A 1 90 ? -5.801 -7.571 13.005 1.00 94.06 90 ALA A N 1
ATOM 662 C CA . ALA A 1 90 ? -5.462 -8.066 11.670 1.00 94.06 90 ALA A CA 1
ATOM 663 C C . ALA A 1 90 ? -5.337 -6.915 10.656 1.00 94.06 90 ALA A C 1
ATOM 665 O O . ALA A 1 90 ? -4.352 -6.848 9.926 1.00 94.06 90 ALA A O 1
ATOM 666 N N . GLY A 1 91 ? -6.267 -5.952 10.688 1.00 94.81 91 GLY A N 1
ATOM 667 C CA . GLY A 1 91 ? -6.185 -4.740 9.866 1.00 94.81 91 GLY A CA 1
ATOM 668 C C . GLY A 1 91 ? -4.910 -3.926 10.118 1.00 94.81 91 GLY A C 1
ATOM 669 O O . GLY A 1 91 ? -4.273 -3.486 9.163 1.00 94.81 91 GLY A O 1
ATOM 670 N N . VAL A 1 92 ? -4.485 -3.782 11.381 1.00 96.38 92 VAL A N 1
ATOM 671 C CA . VAL A 1 92 ? -3.209 -3.133 11.744 1.00 96.38 92 VAL A CA 1
ATOM 672 C C . VAL A 1 92 ? -2.021 -3.864 11.119 1.00 96.38 92 VAL A C 1
ATOM 674 O O . VAL A 1 92 ? -1.192 -3.223 10.480 1.00 96.38 92 VAL A O 1
ATOM 677 N N . LEU A 1 93 ? -1.948 -5.189 11.263 1.00 97.19 93 LEU A N 1
ATOM 678 C CA . LEU A 1 93 ? -0.836 -5.983 10.730 1.00 97.19 93 LEU A CA 1
ATOM 679 C C . LEU A 1 93 ? -0.754 -5.897 9.201 1.00 97.19 93 LEU A C 1
ATOM 681 O O . LEU A 1 93 ? 0.324 -5.670 8.660 1.00 97.19 93 LEU A O 1
ATOM 685 N N . PHE A 1 94 ? -1.885 -6.013 8.503 1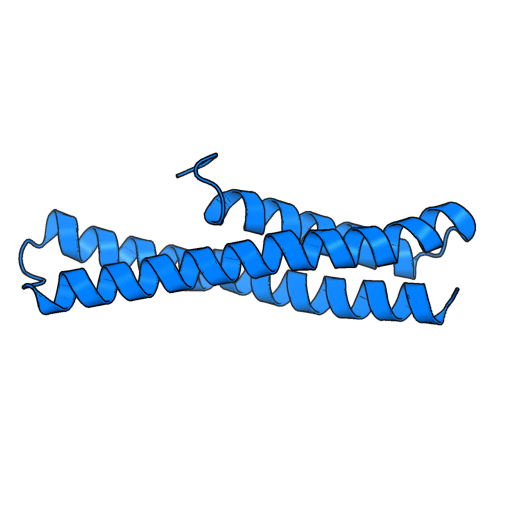.00 97.50 94 PHE A N 1
ATOM 686 C CA . PHE A 1 94 ? -1.923 -5.916 7.040 1.00 97.50 94 PHE A CA 1
ATOM 687 C C . PHE A 1 94 ? -1.517 -4.525 6.549 1.00 97.50 94 PHE A C 1
ATOM 689 O O . PHE A 1 94 ? -0.729 -4.397 5.614 1.00 97.50 94 PHE A O 1
ATOM 696 N N . SER A 1 95 ? -1.988 -3.483 7.235 1.00 96.81 95 SER A N 1
ATOM 697 C CA . SER A 1 95 ? -1.639 -2.098 6.913 1.00 96.81 95 SER A CA 1
ATOM 698 C C . SER A 1 95 ? -0.156 -1.801 7.156 1.00 96.81 95 SER A C 1
ATOM 700 O O . SER A 1 95 ? 0.446 -1.054 6.391 1.00 96.81 95 SER A O 1
ATOM 702 N N . LEU A 1 96 ? 0.453 -2.405 8.185 1.00 97.00 96 LEU A N 1
ATOM 703 C CA . LEU A 1 96 ? 1.891 -2.286 8.442 1.00 97.00 96 LEU A CA 1
ATOM 704 C C . LEU A 1 96 ? 2.724 -2.904 7.318 1.00 97.00 96 LEU A C 1
ATOM 706 O O . LEU A 1 96 ? 3.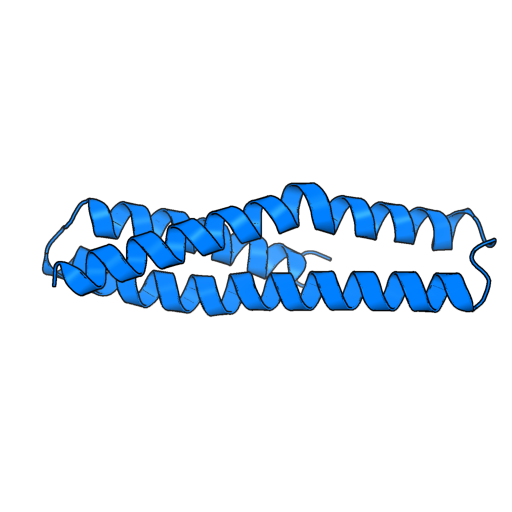679 -2.280 6.869 1.00 97.00 96 LEU A O 1
ATOM 710 N N . VAL A 1 97 ? 2.356 -4.090 6.831 1.00 96.62 97 VAL A N 1
ATOM 711 C CA . VAL A 1 97 ? 3.057 -4.717 5.697 1.00 96.62 97 VAL A CA 1
ATOM 712 C C . VAL A 1 97 ? 2.949 -3.844 4.443 1.00 96.62 97 VAL A C 1
ATOM 714 O O . VAL A 1 97 ? 3.954 -3.611 3.774 1.00 96.62 97 VAL A O 1
ATOM 717 N N . ALA A 1 98 ? 1.760 -3.307 4.152 1.00 96.62 98 ALA A N 1
ATOM 718 C CA . ALA A 1 98 ? 1.564 -2.395 3.026 1.00 96.62 98 ALA A CA 1
ATOM 719 C C . ALA A 1 98 ? 2.403 -1.110 3.149 1.00 96.62 98 ALA A C 1
ATOM 721 O O . ALA A 1 98 ? 3.010 -0.683 2.169 1.00 96.62 98 ALA A O 1
ATOM 722 N N . LEU A 1 99 ? 2.491 -0.535 4.353 1.00 95.56 99 LEU A N 1
ATOM 723 C CA . LEU A 1 99 ? 3.333 0.630 4.641 1.00 95.56 99 LEU A CA 1
ATOM 724 C C . LEU A 1 99 ? 4.818 0.347 4.434 1.00 95.56 99 LEU A C 1
ATOM 726 O O . LEU A 1 99 ? 5.499 1.161 3.823 1.00 95.56 99 LEU A O 1
ATOM 730 N N . VAL A 1 100 ? 5.318 -0.782 4.941 1.00 95.00 100 VAL A N 1
ATOM 731 C CA . VAL A 1 100 ? 6.737 -1.144 4.818 1.00 95.00 100 VAL A CA 1
ATOM 732 C C . VAL A 1 100 ? 7.118 -1.300 3.350 1.00 95.00 100 VAL A C 1
ATOM 734 O O . VAL A 1 100 ? 8.085 -0.689 2.913 1.00 95.00 100 VAL A O 1
ATOM 737 N N . ILE A 1 101 ? 6.325 -2.034 2.568 1.00 94.56 101 ILE A N 1
ATOM 738 C CA . ILE A 1 101 ? 6.584 -2.204 1.131 1.00 94.56 101 ILE A CA 1
ATOM 739 C C . ILE A 1 101 ? 6.439 -0.867 0.385 1.00 94.56 101 ILE A C 1
ATOM 741 O O . ILE A 1 101 ? 7.253 -0.544 -0.477 1.00 94.56 101 ILE A O 1
ATOM 745 N N . GLY A 1 102 ? 5.433 -0.057 0.731 1.00 94.00 102 GLY A N 1
ATOM 746 C CA . GLY A 1 102 ? 5.264 1.278 0.158 1.00 94.00 102 GLY A CA 1
ATOM 747 C C . GLY A 1 102 ? 6.447 2.204 0.453 1.00 94.00 102 GLY A C 1
ATOM 748 O O . GLY A 1 102 ? 6.851 2.967 -0.417 1.00 94.00 102 GLY A O 1
ATOM 749 N N . LEU A 1 103 ? 7.043 2.115 1.646 1.00 93.25 103 LEU A N 1
ATOM 750 C CA . LEU A 1 103 ? 8.266 2.841 1.995 1.00 93.25 103 LEU A CA 1
ATOM 751 C C . LEU A 1 103 ? 9.472 2.325 1.209 1.00 93.25 103 LEU A C 1
ATOM 753 O O . LEU A 1 103 ? 10.238 3.142 0.709 1.00 93.25 103 LEU A O 1
ATOM 757 N N . MET A 1 104 ? 9.618 1.006 1.067 1.00 91.75 104 MET A N 1
ATOM 758 C CA . MET A 1 104 ? 10.731 0.401 0.329 1.00 91.75 104 MET A CA 1
ATOM 759 C C . MET A 1 104 ? 10.834 0.902 -1.114 1.00 91.75 104 MET A C 1
ATOM 761 O O . MET A 1 104 ? 11.934 1.204 -1.556 1.00 91.75 104 MET A O 1
ATOM 765 N N . HIS A 1 105 ? 9.701 1.037 -1.813 1.00 90.75 105 HIS A N 1
ATOM 766 C CA . HIS A 1 105 ? 9.690 1.355 -3.252 1.00 90.75 105 HIS A CA 1
ATOM 767 C C . HIS A 1 105 ? 9.219 2.769 -3.590 1.00 90.75 105 HIS A C 1
ATOM 769 O O . HIS A 1 105 ? 9.474 3.263 -4.680 1.00 90.75 105 HIS A O 1
ATOM 775 N N . GLY A 1 106 ? 8.490 3.421 -2.685 1.00 82.50 106 GLY A N 1
ATOM 776 C CA . GLY A 1 106 ? 7.974 4.777 -2.890 1.00 82.50 106 GLY A CA 1
ATOM 777 C C . GLY A 1 106 ? 8.906 5.853 -2.350 1.00 82.50 106 GLY A C 1
ATOM 778 O O . GLY A 1 106 ? 8.712 7.036 -2.613 1.00 82.50 106 GLY A O 1
ATOM 779 N N . THR A 1 107 ? 9.921 5.478 -1.575 1.00 78.69 107 THR A N 1
ATOM 780 C CA . THR A 1 107 ? 10.911 6.427 -1.070 1.00 78.69 107 THR A CA 1
ATOM 781 C C . THR A 1 107 ? 12.301 5.991 -1.500 1.00 78.69 107 THR A C 1
ATOM 783 O O . THR A 1 107 ? 12.608 4.804 -1.478 1.00 78.69 107 THR A O 1
ATOM 786 N N . HIS A 1 108 ? 13.176 6.952 -1.797 1.00 63.88 108 HIS A N 1
ATOM 787 C CA . HIS A 1 108 ? 14.605 6.714 -2.050 1.00 63.88 108 HIS A CA 1
ATOM 788 C C . HIS A 1 108 ? 15.367 6.172 -0.822 1.00 63.88 108 HIS A C 1
ATOM 790 O O . HIS A 1 108 ? 16.584 6.281 -0.743 1.00 63.88 108 HIS A O 1
ATOM 796 N N . MET A 1 109 ? 14.676 5.652 0.199 1.00 54.28 109 MET A N 1
ATOM 797 C CA . MET A 1 109 ? 15.318 5.117 1.398 1.00 54.28 109 MET A CA 1
ATOM 798 C C . MET A 1 109 ? 16.007 3.772 1.135 1.00 54.28 109 MET A C 1
ATOM 800 O O . MET A 1 109 ? 16.857 3.387 1.936 1.00 54.28 109 MET A O 1
ATOM 804 N N . PHE A 1 110 ? 15.648 3.069 0.052 1.00 52.97 110 PHE A N 1
ATOM 805 C CA . PHE A 1 110 ? 16.160 1.729 -0.260 1.00 52.97 110 PHE A CA 1
ATOM 806 C C . PHE A 1 110 ? 16.472 1.488 -1.753 1.00 52.97 110 PHE A C 1
ATOM 808 O O . PHE A 1 110 ? 16.806 0.355 -2.094 1.00 52.97 110 PHE A O 1
ATOM 815 N N . SER A 1 111 ? 16.371 2.521 -2.608 1.00 50.78 111 SER A N 1
ATOM 816 C CA . SER A 1 111 ? 16.763 2.496 -4.032 1.00 50.78 111 SER A CA 1
ATOM 817 C C . SER A 1 111 ? 18.212 2.923 -4.224 1.00 50.78 111 SER A C 1
ATOM 819 O O . SER A 1 111 ? 18.528 4.022 -3.705 1.00 50.78 111 SER A O 1
#

Radius of gyration: 17.27 Å; chains: 1; bounding box: 41×16×51 Å